Protein AF-A0A0D3I6W1-F1 (afdb_monomer_lite)

Structure (mmCIF, N/CA/C/O backbone):
data_AF-A0A0D3I6W1-F1
#
_entry.id   AF-A0A0D3I6W1-F1
#
loop_
_atom_site.group_PDB
_atom_site.id
_atom_site.type_symbol
_atom_site.label_atom_id
_atom_site.label_alt_id
_atom_site.label_comp_id
_atom_site.label_asym_id
_atom_site.label_entity_id
_atom_site.label_seq_id
_atom_site.pdbx_PDB_ins_code
_atom_site.Cartn_x
_atom_site.Cartn_y
_atom_site.Cartn_z
_atom_site.occupancy
_atom_site.B_iso_or_equiv
_atom_site.auth_seq_id
_atom_site.auth_comp_id
_atom_site.auth_asym_id
_atom_site.auth_atom_id
_atom_site.pdbx_PDB_model_num
ATOM 1 N N . MET A 1 1 ? 18.545 -22.122 -5.533 1.00 32.50 1 MET A N 1
ATOM 2 C CA . MET A 1 1 ? 17.154 -22.313 -5.998 1.00 32.50 1 MET A CA 1
ATOM 3 C C . MET A 1 1 ? 16.320 -21.165 -5.453 1.00 32.50 1 MET A C 1
ATOM 5 O O . MET A 1 1 ? 15.981 -21.188 -4.280 1.00 32.50 1 MET A O 1
ATOM 9 N N . GLY A 1 2 ? 16.103 -20.113 -6.246 1.00 42.19 2 GLY A N 1
ATOM 10 C CA . GLY A 1 2 ? 15.204 -19.019 -5.870 1.00 42.19 2 GLY A CA 1
ATOM 11 C C . GLY A 1 2 ? 13.770 -19.440 -6.167 1.00 42.19 2 GLY A C 1
ATOM 12 O O . GLY A 1 2 ? 13.501 -19.927 -7.264 1.00 42.19 2 GLY A O 1
ATOM 13 N N . ALA A 1 3 ? 12.876 -19.328 -5.189 1.00 41.28 3 ALA A N 1
ATOM 14 C CA . ALA A 1 3 ? 11.457 -19.556 -5.413 1.00 41.28 3 ALA A CA 1
ATOM 15 C C . ALA A 1 3 ? 10.961 -18.562 -6.478 1.00 41.28 3 ALA A C 1
ATOM 17 O O . ALA A 1 3 ? 11.157 -17.358 -6.328 1.00 41.28 3 ALA A O 1
ATOM 18 N N . ARG A 1 4 ? 10.354 -19.061 -7.562 1.00 46.06 4 ARG A N 1
ATOM 19 C CA . ARG A 1 4 ? 9.565 -18.225 -8.476 1.00 46.06 4 ARG A CA 1
ATOM 20 C C . ARG A 1 4 ? 8.346 -17.749 -7.689 1.00 46.06 4 ARG A C 1
ATOM 22 O O . ARG A 1 4 ? 7.433 -18.532 -7.440 1.00 46.06 4 ARG A O 1
ATOM 29 N N . GLU A 1 5 ? 8.382 -16.500 -7.229 1.00 50.81 5 GLU A N 1
ATOM 30 C CA . GLU A 1 5 ? 7.190 -15.800 -6.746 1.00 50.81 5 GLU A CA 1
ATOM 31 C C . GLU A 1 5 ? 6.160 -15.729 -7.892 1.00 50.81 5 GLU A C 1
ATOM 33 O O . GLU A 1 5 ? 6.558 -15.686 -9.057 1.00 50.81 5 GLU A O 1
ATOM 38 N N . PRO A 1 6 ? 4.849 -15.789 -7.604 1.00 42.91 6 PRO A N 1
ATOM 39 C CA . PRO A 1 6 ? 3.822 -15.948 -8.631 1.00 42.91 6 PRO A CA 1
ATOM 40 C C . PRO A 1 6 ? 3.850 -14.798 -9.654 1.00 42.91 6 PRO A C 1
ATOM 42 O O . PRO A 1 6 ? 3.429 -13.681 -9.371 1.00 42.91 6 PRO A O 1
ATOM 45 N N . GLU A 1 7 ? 4.311 -15.106 -10.868 1.00 50.97 7 GLU A N 1
ATOM 46 C CA . GLU A 1 7 ? 4.443 -14.217 -12.038 1.00 50.97 7 GLU A CA 1
ATOM 47 C C . GLU A 1 7 ? 3.094 -13.818 -12.687 1.00 50.97 7 GLU A C 1
ATOM 49 O O . GLU A 1 7 ? 3.059 -13.536 -13.881 1.00 50.97 7 GLU A O 1
ATOM 54 N N . SER A 1 8 ? 1.954 -13.830 -11.981 1.00 53.00 8 SER A N 1
ATOM 55 C CA . SER A 1 8 ? 0.643 -13.735 -12.668 1.00 53.00 8 SER A CA 1
ATOM 56 C C . SER A 1 8 ? -0.425 -12.834 -12.054 1.00 53.00 8 SER A C 1
ATOM 58 O O . SER A 1 8 ? -1.521 -12.763 -12.605 1.00 53.00 8 SER A O 1
ATOM 60 N N . GLU A 1 9 ? -0.131 -12.075 -10.998 1.00 62.66 9 GLU A N 1
ATOM 61 C CA . GLU A 1 9 ? -1.034 -10.993 -10.588 1.00 62.66 9 GLU A CA 1
ATOM 62 C C . GLU A 1 9 ? -0.555 -9.691 -11.241 1.00 62.66 9 GLU A C 1
ATOM 64 O O . GLU A 1 9 ? 0.468 -9.122 -10.868 1.00 62.66 9 GLU A O 1
ATOM 69 N N . THR A 1 10 ? -1.258 -9.273 -12.296 1.00 85.00 10 THR A N 1
ATOM 70 C CA . THR A 1 10 ? -0.979 -8.037 -13.059 1.00 85.00 10 THR A CA 1
ATOM 71 C C . THR A 1 10 ? -1.994 -6.940 -12.763 1.00 85.00 10 THR A C 1
ATOM 73 O O . THR A 1 10 ? -1.859 -5.823 -13.260 1.00 85.00 10 THR A O 1
ATOM 76 N N . SER A 1 11 ? -2.989 -7.236 -11.928 1.00 92.44 11 SER A N 1
ATOM 77 C CA . SER A 1 11 ? -4.060 -6.332 -11.533 1.00 92.44 11 SER A CA 1
ATOM 78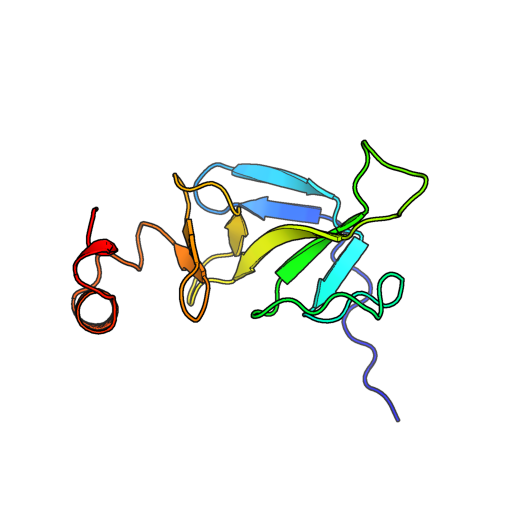 C C . SER A 1 11 ? -4.163 -6.241 -10.018 1.00 92.44 11 SER A C 1
ATOM 80 O O . SER A 1 11 ? -3.993 -7.221 -9.302 1.00 92.44 11 SER A O 1
ATOM 82 N N . PHE A 1 12 ? -4.504 -5.057 -9.545 1.00 95.69 12 PHE A N 1
ATOM 83 C CA . PHE A 1 12 ? -4.808 -4.732 -8.168 1.00 95.69 12 PHE A CA 1
ATOM 84 C C . PHE A 1 12 ? -6.256 -4.254 -8.097 1.00 95.69 12 PHE A C 1
ATOM 86 O O . PHE A 1 12 ? -6.637 -3.396 -8.892 1.00 95.69 12 PHE A O 1
ATOM 93 N N . THR A 1 13 ? -7.009 -4.728 -7.103 1.00 97.31 13 THR A N 1
ATOM 94 C CA . THR A 1 13 ? -8.349 -4.220 -6.783 1.00 97.31 13 THR A CA 1
ATOM 95 C C . THR A 1 13 ? -8.438 -3.900 -5.294 1.00 97.31 13 THR A C 1
ATOM 97 O O . THR A 1 13 ? -8.177 -4.748 -4.439 1.00 97.31 13 THR A O 1
ATOM 100 N N . CYS A 1 14 ? -8.822 -2.669 -4.957 1.00 97.75 14 CYS A N 1
ATOM 101 C CA . CYS A 1 14 ? -9.071 -2.276 -3.574 1.00 97.75 14 CYS A CA 1
ATOM 102 C C . CYS A 1 14 ? -10.387 -2.879 -3.077 1.00 97.75 14 CYS A C 1
ATOM 104 O O . CYS A 1 14 ? -11.452 -2.555 -3.598 1.00 97.75 14 CYS A O 1
ATOM 106 N N . ALA A 1 15 ? -10.337 -3.654 -1.997 1.00 97.12 15 ALA A N 1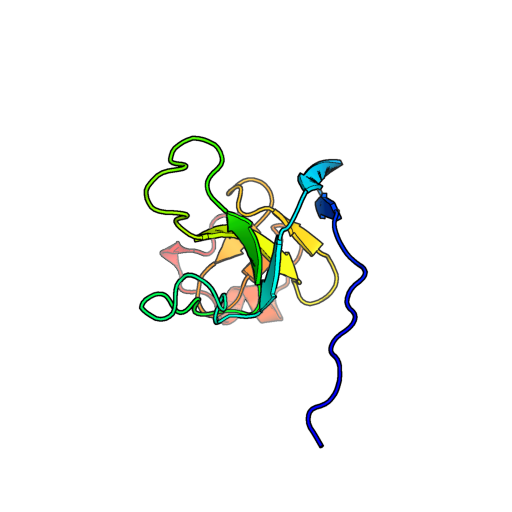
ATOM 107 C CA . ALA A 1 15 ? -11.523 -4.286 -1.423 1.00 97.12 15 ALA A CA 1
ATOM 108 C C . ALA A 1 15 ? -12.544 -3.298 -0.822 1.00 97.12 15 ALA A C 1
ATOM 110 O O . ALA A 1 15 ? -13.675 -3.689 -0.558 1.00 97.12 15 ALA A O 1
ATOM 111 N N . LEU A 1 16 ? -12.157 -2.040 -0.565 1.00 96.12 16 LEU A N 1
ATOM 112 C CA . LEU A 1 16 ? -13.041 -1.049 0.065 1.00 96.12 16 LEU A CA 1
ATOM 113 C C . LEU A 1 16 ? -13.704 -0.089 -0.921 1.00 96.12 16 LEU A C 1
ATOM 115 O O . LEU A 1 16 ? -14.874 0.233 -0.750 1.00 96.12 16 LEU A O 1
ATOM 119 N N . CYS A 1 17 ? -12.971 0.390 -1.928 1.00 97.50 17 CYS A N 1
ATOM 120 C CA . CYS A 1 17 ? -13.500 1.358 -2.894 1.00 97.50 17 CYS A CA 1
ATOM 121 C C . CYS A 1 17 ? -13.637 0.809 -4.316 1.00 97.50 17 CYS A C 1
ATOM 123 O O . CYS A 1 17 ? -14.084 1.540 -5.193 1.00 97.50 17 CYS A O 1
ATOM 125 N N . GLY A 1 18 ? -13.213 -0.434 -4.569 1.00 97.44 18 GLY A N 1
ATOM 126 C CA . GLY A 1 18 ? -13.228 -1.025 -5.907 1.00 97.44 18 GLY A CA 1
ATOM 127 C C . GLY A 1 18 ? -12.236 -0.388 -6.882 1.00 97.44 18 GLY A C 1
ATOM 128 O O . GLY A 1 18 ? -12.328 -0.640 -8.073 1.00 97.44 18 GLY A O 1
ATOM 129 N N . PHE A 1 19 ? -11.301 0.450 -6.416 1.00 97.25 19 PHE A N 1
ATOM 130 C CA . PHE A 1 19 ? -10.272 1.019 -7.286 1.00 97.25 19 PHE A CA 1
ATOM 131 C C . PHE A 1 19 ? -9.422 -0.089 -7.905 1.00 97.25 19 PHE A C 1
ATOM 133 O O . PHE A 1 19 ? -8.839 -0.895 -7.173 1.00 97.25 19 PHE A O 1
ATOM 140 N N . GLU A 1 20 ? -9.316 -0.065 -9.229 1.00 96.56 20 GLU A N 1
ATOM 141 C CA . GLU A 1 20 ? -8.552 -1.024 -10.014 1.00 96.56 20 GLU A CA 1
ATOM 142 C C . GLU A 1 20 ? -7.345 -0.372 -10.678 1.00 96.56 20 GLU A C 1
ATOM 144 O O . GLU A 1 20 ? -7.392 0.766 -11.150 1.00 96.56 20 GLU A O 1
ATOM 149 N N . SER A 1 21 ? -6.242 -1.109 -10.728 1.00 95.06 21 SER A N 1
ATOM 150 C CA . SER A 1 21 ? -5.057 -0.694 -11.467 1.00 95.06 21 SER A CA 1
ATOM 151 C C . SER A 1 21 ? -4.261 -1.898 -11.929 1.00 95.06 21 SER A C 1
ATOM 153 O O . SER A 1 21 ? -4.311 -2.960 -11.314 1.00 95.06 21 SER A O 1
ATOM 155 N N . ARG A 1 22 ? -3.471 -1.724 -12.985 1.00 94.69 22 ARG A N 1
ATOM 156 C CA . ARG A 1 22 ? -2.401 -2.676 -13.282 1.00 94.69 22 ARG A CA 1
ATOM 157 C C . ARG A 1 22 ? -1.271 -2.532 -12.265 1.00 94.69 22 ARG A C 1
ATOM 159 O O . ARG A 1 22 ? -1.070 -1.464 -11.690 1.00 94.69 22 ARG A O 1
ATOM 166 N N . ILE A 1 23 ? -0.500 -3.592 -12.098 1.00 95.56 23 ILE A N 1
ATOM 167 C CA . ILE A 1 23 ? 0.719 -3.608 -11.293 1.00 95.56 23 ILE A CA 1
ATOM 168 C C . ILE A 1 23 ? 1.844 -4.246 -12.095 1.00 95.56 23 ILE A C 1
ATOM 170 O O . ILE A 1 23 ? 1.613 -5.125 -12.921 1.00 95.56 23 ILE A O 1
ATOM 174 N N . ASP A 1 24 ? 3.065 -3.795 -11.838 1.00 94.31 24 ASP A N 1
ATOM 175 C CA . ASP A 1 24 ? 4.272 -4.347 -12.452 1.00 94.31 24 ASP A CA 1
ATOM 176 C C . ASP A 1 24 ? 5.063 -5.223 -11.467 1.00 94.31 24 ASP A C 1
ATOM 178 O O . ASP A 1 24 ? 5.980 -5.933 -11.881 1.00 94.31 24 ASP A O 1
ATOM 182 N N . TYR A 1 25 ? 4.765 -5.144 -10.162 1.00 94.94 25 TYR A N 1
ATOM 183 C CA . TYR A 1 25 ? 5.472 -5.893 -9.123 1.00 94.94 25 TYR A CA 1
ATOM 184 C C . TYR A 1 25 ? 4.708 -5.964 -7.801 1.00 94.94 25 TYR A C 1
ATOM 186 O O . TYR A 1 25 ? 4.038 -5.010 -7.406 1.00 94.94 25 TYR A O 1
ATOM 194 N N . ILE A 1 26 ? 4.890 -7.068 -7.075 1.00 95.50 26 ILE A N 1
ATOM 195 C CA . ILE A 1 26 ? 4.466 -7.221 -5.683 1.00 95.50 26 ILE A CA 1
ATOM 196 C C . ILE A 1 26 ? 5.711 -7.482 -4.846 1.00 95.50 26 ILE A C 1
ATOM 198 O O . ILE A 1 26 ? 6.397 -8.482 -5.030 1.00 95.50 26 ILE A O 1
ATOM 202 N N . GLY A 1 27 ? 6.009 -6.594 -3.905 1.00 95.00 27 GLY A N 1
ATOM 203 C CA . GLY A 1 27 ? 7.228 -6.696 -3.113 1.00 95.00 27 GLY A CA 1
ATOM 204 C C . GLY A 1 27 ? 7.579 -5.388 -2.426 1.00 95.00 27 GLY A C 1
ATOM 205 O O . GLY A 1 27 ? 6.791 -4.449 -2.400 1.00 95.00 27 GLY A O 1
ATOM 206 N N . ASN A 1 28 ? 8.774 -5.317 -1.852 1.00 95.81 28 ASN A N 1
ATOM 207 C CA . ASN A 1 28 ? 9.291 -4.093 -1.232 1.00 95.81 28 ASN A CA 1
ATOM 208 C C . ASN A 1 28 ? 10.533 -3.529 -1.942 1.00 95.81 28 ASN A C 1
ATOM 210 O O . ASN A 1 28 ? 10.944 -2.408 -1.655 1.00 95.81 28 ASN A O 1
ATOM 214 N N . ARG A 1 29 ? 11.128 -4.288 -2.869 1.00 96.38 29 ARG A N 1
ATOM 215 C CA . ARG A 1 29 ? 12.310 -3.900 -3.649 1.00 96.38 29 ARG A CA 1
ATOM 216 C C . ARG A 1 29 ? 12.051 -4.130 -5.137 1.00 96.38 29 ARG A C 1
ATOM 218 O O . ARG A 1 29 ? 12.287 -5.244 -5.603 1.00 96.38 29 ARG A O 1
ATOM 225 N N . PRO A 1 30 ? 11.497 -3.145 -5.862 1.00 94.81 30 PRO A N 1
ATOM 226 C CA . PRO A 1 30 ? 11.259 -3.269 -7.297 1.00 94.81 30 PRO A CA 1
ATOM 227 C C . PRO A 1 30 ? 12.588 -3.460 -8.056 1.00 94.81 30 PRO A C 1
ATOM 229 O O . PRO A 1 30 ? 13.483 -2.624 -7.913 1.00 94.81 30 PRO A O 1
ATOM 232 N N . PRO A 1 31 ? 12.738 -4.507 -8.896 1.00 93.62 31 PRO A N 1
ATOM 233 C CA . PRO A 1 31 ? 14.010 -4.818 -9.564 1.00 93.62 31 PRO A CA 1
ATOM 234 C C . PRO A 1 31 ? 14.565 -3.706 -10.466 1.00 93.62 31 PRO A C 1
ATOM 236 O O . PRO A 1 31 ? 15.767 -3.643 -10.699 1.00 93.62 31 PRO A O 1
ATOM 239 N N . TRP A 1 32 ? 13.704 -2.821 -10.977 1.00 92.44 32 TRP A N 1
ATOM 240 C CA . TRP A 1 32 ? 14.097 -1.716 -11.859 1.00 92.44 32 TRP A CA 1
ATOM 241 C C . TRP A 1 32 ? 14.482 -0.429 -11.124 1.00 92.44 32 TRP A C 1
ATOM 243 O O . TRP A 1 32 ? 14.996 0.490 -11.753 1.00 92.44 32 TRP A O 1
ATOM 253 N N . ALA A 1 33 ? 14.207 -0.339 -9.822 1.00 93.25 33 ALA A N 1
ATOM 254 C CA . ALA A 1 33 ? 14.489 0.839 -9.008 1.00 93.25 33 ALA A CA 1
ATOM 255 C C . ALA A 1 33 ? 15.229 0.419 -7.723 1.00 93.25 33 ALA A C 1
ATOM 257 O O . ALA A 1 33 ? 14.686 0.539 -6.625 1.00 93.25 33 ALA A O 1
ATOM 258 N N . PRO A 1 34 ? 16.478 -0.077 -7.839 1.00 91.06 34 PRO A N 1
ATOM 259 C CA . PRO A 1 34 ? 17.225 -0.669 -6.724 1.00 91.06 34 PRO A CA 1
ATOM 260 C C . PRO A 1 34 ? 17.578 0.327 -5.609 1.00 91.06 34 PRO A C 1
ATOM 262 O O . PRO A 1 34 ? 17.882 -0.085 -4.492 1.00 91.06 34 PRO A O 1
ATOM 265 N N . SER A 1 35 ? 17.535 1.631 -5.893 1.00 93.06 35 SER A N 1
ATOM 266 C CA . SER A 1 35 ? 17.718 2.701 -4.907 1.00 93.06 35 SER A CA 1
ATOM 267 C C . SER A 1 35 ? 16.475 2.964 -4.049 1.00 93.06 35 SER A C 1
ATOM 269 O O . SER A 1 35 ? 16.560 3.710 -3.075 1.00 93.06 35 SER A O 1
ATOM 271 N N . VAL A 1 36 ? 15.326 2.365 -4.383 1.00 94.31 36 VAL A N 1
ATOM 272 C CA . VAL A 1 36 ? 14.061 2.546 -3.667 1.00 94.31 36 VAL A CA 1
ATOM 273 C C . VAL A 1 36 ? 13.685 1.262 -2.937 1.00 94.31 36 VAL A C 1
ATOM 275 O O . VAL A 1 36 ? 13.637 0.177 -3.515 1.00 94.31 36 VAL A O 1
ATOM 278 N N . VAL A 1 37 ? 13.372 1.395 -1.648 1.00 95.88 37 VAL A N 1
ATOM 279 C CA . VAL A 1 37 ? 12.872 0.298 -0.815 1.00 95.88 37 VAL A CA 1
ATOM 280 C C . VAL A 1 37 ? 11.614 0.763 -0.093 1.00 95.88 37 VAL A C 1
ATOM 282 O O . VAL A 1 37 ? 11.649 1.728 0.672 1.00 95.88 37 VAL A O 1
ATOM 285 N N . PHE A 1 38 ? 10.505 0.062 -0.309 1.00 95.38 38 PHE A N 1
ATOM 286 C CA . PHE A 1 38 ? 9.273 0.291 0.434 1.00 95.38 38 PHE A CA 1
ATOM 287 C C . PHE A 1 38 ? 9.389 -0.288 1.844 1.00 95.38 38 PHE A C 1
ATOM 289 O O . PHE A 1 38 ? 10.022 -1.319 2.077 1.00 95.38 38 PHE A O 1
ATOM 296 N N . ARG A 1 39 ? 8.755 0.383 2.807 1.00 94.88 39 ARG A N 1
ATOM 297 C CA . ARG A 1 39 ? 8.726 -0.047 4.215 1.00 94.88 39 ARG A CA 1
ATOM 298 C C . ARG A 1 39 ? 7.755 -1.206 4.468 1.00 94.88 39 ARG A C 1
ATOM 300 O O . ARG A 1 39 ? 7.756 -1.764 5.557 1.00 94.88 39 ARG A O 1
ATOM 307 N N . GLU A 1 40 ? 6.977 -1.585 3.460 1.00 93.88 40 GLU A N 1
ATOM 308 C CA . GLU A 1 40 ? 6.057 -2.718 3.469 1.00 93.88 40 GLU A CA 1
ATOM 309 C C . GLU A 1 40 ? 6.114 -3.478 2.141 1.00 93.88 40 GLU A C 1
ATOM 311 O O . GLU A 1 40 ? 6.607 -2.958 1.137 1.00 93.88 40 GLU A O 1
ATOM 316 N N . ARG A 1 41 ? 5.601 -4.715 2.130 1.00 94.69 41 ARG A N 1
ATOM 317 C CA . ARG A 1 41 ? 5.330 -5.435 0.881 1.00 94.69 41 ARG A CA 1
ATOM 318 C C . ARG A 1 41 ? 4.126 -4.769 0.211 1.00 94.69 41 ARG A C 1
ATOM 320 O O . ARG A 1 41 ? 3.043 -4.755 0.789 1.00 94.69 41 ARG A O 1
ATOM 327 N N . ALA A 1 42 ? 4.330 -4.206 -0.973 1.00 95.81 42 ALA A N 1
ATOM 328 C CA . ALA A 1 42 ? 3.364 -3.361 -1.659 1.00 95.81 42 ALA A CA 1
ATOM 329 C C . ALA A 1 42 ? 3.065 -3.861 -3.075 1.00 95.81 42 ALA A C 1
ATOM 331 O O . ALA A 1 42 ? 3.863 -4.570 -3.689 1.00 95.81 42 ALA A O 1
ATOM 332 N N . TYR A 1 43 ? 1.915 -3.433 -3.581 1.00 96.81 43 TYR A N 1
ATOM 333 C CA . TYR A 1 43 ? 1.516 -3.524 -4.978 1.00 96.81 43 TYR A CA 1
ATOM 334 C C . TYR A 1 43 ? 2.067 -2.303 -5.710 1.00 96.81 43 TYR A C 1
ATOM 336 O O . TYR A 1 43 ? 1.719 -1.170 -5.365 1.00 96.81 43 TYR A O 1
ATOM 344 N N . ILE A 1 44 ? 2.969 -2.519 -6.665 1.00 96.06 44 ILE A N 1
ATOM 345 C CA . ILE A 1 44 ? 3.812 -1.468 -7.238 1.00 96.06 44 ILE A CA 1
ATOM 346 C C . ILE A 1 44 ? 3.580 -1.348 -8.745 1.00 96.06 44 ILE A C 1
ATOM 348 O O . ILE A 1 44 ? 3.591 -2.340 -9.473 1.00 96.06 44 ILE A O 1
ATOM 352 N N . LEU A 1 45 ? 3.423 -0.109 -9.204 1.00 94.56 45 LEU A N 1
ATOM 353 C CA . LEU A 1 45 ? 3.305 0.287 -10.608 1.00 94.56 45 LEU A CA 1
ATOM 354 C C . LEU A 1 45 ? 4.492 1.184 -10.974 1.00 94.56 45 LEU A C 1
ATOM 356 O O . LEU A 1 45 ? 4.896 2.027 -10.176 1.00 94.56 45 LEU A O 1
ATOM 360 N N . ARG A 1 46 ? 5.060 1.041 -12.169 1.00 94.12 46 ARG A N 1
ATOM 361 C CA . ARG A 1 46 ? 5.978 2.041 -12.730 1.00 94.12 46 ARG A CA 1
ATOM 362 C C . ARG A 1 46 ? 5.177 3.281 -13.077 1.00 94.12 46 ARG A C 1
ATOM 364 O O . ARG A 1 46 ? 4.186 3.171 -13.793 1.00 94.12 46 ARG A O 1
ATOM 371 N N . ASP A 1 47 ? 5.618 4.437 -12.595 1.00 90.69 47 ASP A N 1
ATOM 372 C CA . ASP A 1 47 ? 4.948 5.711 -12.825 1.00 90.69 47 ASP A CA 1
ATOM 373 C C . ASP A 1 47 ? 4.625 5.913 -14.320 1.00 90.69 47 ASP A C 1
ATOM 375 O O . ASP A 1 47 ? 5.541 6.115 -15.125 1.00 90.69 47 ASP A O 1
ATOM 379 N N . PRO A 1 48 ? 3.335 5.864 -14.710 1.00 85.81 48 PRO A N 1
ATOM 380 C CA . PRO A 1 48 ? 2.940 6.010 -16.105 1.00 85.81 48 PRO A CA 1
ATOM 381 C C . PRO A 1 48 ? 3.116 7.447 -16.608 1.00 85.81 48 PRO A C 1
ATOM 383 O O . PRO A 1 48 ? 3.136 7.672 -17.816 1.00 85.81 48 PRO A O 1
ATOM 386 N N . THR A 1 49 ? 3.236 8.422 -15.702 1.00 85.31 49 THR A N 1
ATOM 387 C CA . THR A 1 49 ? 3.368 9.847 -16.027 1.00 85.31 49 THR A CA 1
ATOM 388 C C . THR A 1 49 ? 4.825 10.273 -16.207 1.00 85.31 49 THR A C 1
ATOM 390 O O . THR A 1 49 ? 5.095 11.262 -16.885 1.00 85.31 49 THR A O 1
ATOM 393 N N . ASN A 1 50 ? 5.776 9.502 -15.667 1.00 78.31 50 ASN A N 1
ATOM 394 C CA . ASN A 1 50 ? 7.207 9.779 -15.749 1.00 78.31 50 ASN A CA 1
ATOM 395 C C . ASN A 1 50 ? 7.990 8.562 -16.271 1.00 78.31 50 ASN A C 1
ATOM 397 O O . ASN A 1 50 ? 8.772 7.921 -15.560 1.00 78.31 50 ASN A O 1
ATOM 401 N N . ALA A 1 51 ? 7.806 8.276 -17.563 1.00 73.25 51 ALA A N 1
ATOM 402 C CA . ALA A 1 51 ? 8.431 7.138 -18.240 1.00 73.25 51 ALA A CA 1
ATOM 403 C C . ALA A 1 51 ? 9.974 7.167 -18.221 1.00 73.25 51 ALA A C 1
ATOM 405 O O . ALA A 1 51 ? 10.608 6.117 -18.299 1.00 73.25 51 ALA A O 1
ATOM 406 N N . ALA A 1 52 ? 10.592 8.346 -18.090 1.00 76.44 52 ALA A N 1
ATOM 407 C CA . ALA A 1 52 ? 12.048 8.486 -18.084 1.00 76.44 52 ALA A CA 1
ATOM 408 C C . ALA A 1 52 ? 12.695 7.884 -16.826 1.00 76.44 52 ALA A C 1
ATOM 410 O O . ALA A 1 52 ? 13.783 7.316 -16.898 1.00 76.44 52 ALA A O 1
ATOM 411 N N . THR A 1 53 ? 12.033 8.000 -15.673 1.00 76.94 53 THR A N 1
ATOM 412 C CA . THR A 1 53 ? 12.600 7.563 -14.387 1.00 76.94 53 THR A CA 1
ATOM 413 C C . THR A 1 53 ? 12.139 6.174 -13.968 1.0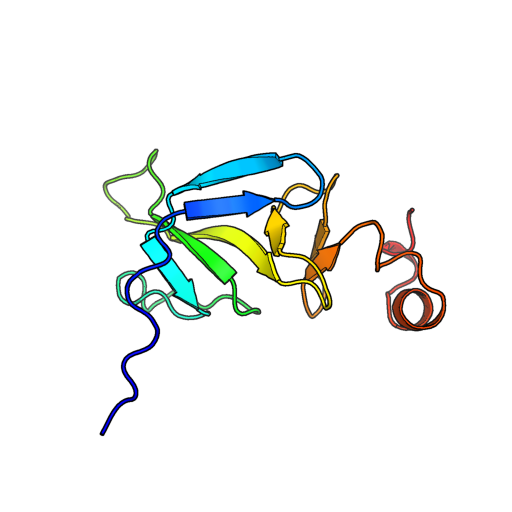0 76.94 53 THR A C 1
ATOM 415 O O . THR A 1 53 ? 12.768 5.571 -13.100 1.00 76.94 53 THR A O 1
ATOM 418 N N . ASN A 1 54 ? 11.056 5.655 -14.568 1.00 83.19 54 ASN A N 1
ATOM 419 C CA . ASN A 1 54 ? 10.397 4.420 -14.134 1.00 83.19 54 ASN A CA 1
ATOM 420 C C . ASN A 1 54 ? 10.185 4.390 -12.608 1.00 83.19 54 ASN A C 1
ATOM 422 O O . ASN A 1 54 ? 10.335 3.342 -11.973 1.00 83.19 54 ASN A O 1
ATOM 426 N N . HIS A 1 55 ? 9.890 5.548 -12.006 1.00 93.12 55 HIS A N 1
ATOM 427 C CA . HIS A 1 55 ? 9.782 5.667 -10.558 1.00 93.12 55 HIS A CA 1
ATOM 428 C C . HIS A 1 55 ? 8.713 4.695 -10.032 1.00 93.12 55 HIS A C 1
ATOM 430 O O . HIS A 1 55 ? 7.629 4.613 -10.610 1.00 93.12 55 HIS A O 1
ATOM 436 N N . PRO A 1 56 ? 8.993 3.901 -8.986 1.00 94.94 56 PRO A N 1
ATOM 437 C CA . PRO A 1 56 ? 8.011 2.958 -8.477 1.00 94.94 56 PRO A CA 1
ATOM 438 C C . PRO A 1 56 ? 6.955 3.687 -7.635 1.00 94.94 56 PRO A C 1
ATOM 440 O O . PRO A 1 56 ? 7.281 4.409 -6.697 1.00 94.94 56 PRO A O 1
ATOM 443 N N . LEU A 1 57 ? 5.680 3.447 -7.927 1.00 95.06 57 LEU A N 1
ATOM 444 C CA . LEU A 1 57 ? 4.533 3.962 -7.184 1.00 95.06 57 LEU A CA 1
ATOM 445 C C . LEU A 1 57 ? 3.886 2.846 -6.367 1.00 95.06 57 LEU A C 1
ATOM 447 O O . LEU A 1 57 ? 3.607 1.771 -6.891 1.00 95.06 57 LEU A O 1
ATOM 451 N N . CYS A 1 58 ? 3.603 3.116 -5.091 1.00 95.69 58 CYS A N 1
ATOM 452 C CA . CYS A 1 58 ? 2.794 2.227 -4.259 1.00 95.69 58 CYS A CA 1
ATOM 453 C C . CYS A 1 58 ? 1.311 2.457 -4.555 1.00 95.69 58 CYS A C 1
ATOM 455 O O . CYS A 1 58 ? 0.764 3.516 -4.248 1.00 95.69 58 CYS A O 1
ATOM 457 N N . ILE A 1 59 ? 0.662 1.448 -5.126 1.00 96.75 59 ILE A N 1
ATOM 458 C CA . ILE A 1 59 ? -0.774 1.448 -5.412 1.00 96.75 59 ILE A CA 1
ATOM 459 C C . ILE A 1 59 ? -1.578 1.075 -4.163 1.00 96.75 59 ILE A C 1
ATOM 461 O O . ILE A 1 59 ? -2.651 1.623 -3.898 1.00 96.75 59 ILE A O 1
ATOM 465 N N . GLY A 1 60 ? -1.037 0.165 -3.361 1.00 97.06 60 GLY A N 1
ATOM 466 C CA . GLY A 1 60 ? -1.666 -0.336 -2.152 1.00 97.06 60 GLY A CA 1
ATOM 467 C C . GLY A 1 60 ? -0.838 -1.432 -1.500 1.00 97.06 60 GLY A C 1
ATOM 468 O O . GLY A 1 60 ? 0.266 -1.753 -1.938 1.00 97.06 60 GLY A O 1
ATOM 469 N N . ALA A 1 61 ? -1.388 -2.026 -0.450 1.00 96.69 61 ALA A N 1
ATOM 470 C CA . ALA A 1 61 ? -0.797 -3.171 0.235 1.00 96.69 61 ALA A CA 1
ATOM 471 C C . ALA A 1 61 ? -1.892 -4.030 0.874 1.00 96.69 61 ALA A C 1
ATOM 473 O O . ALA A 1 61 ? -3.050 -3.613 1.000 1.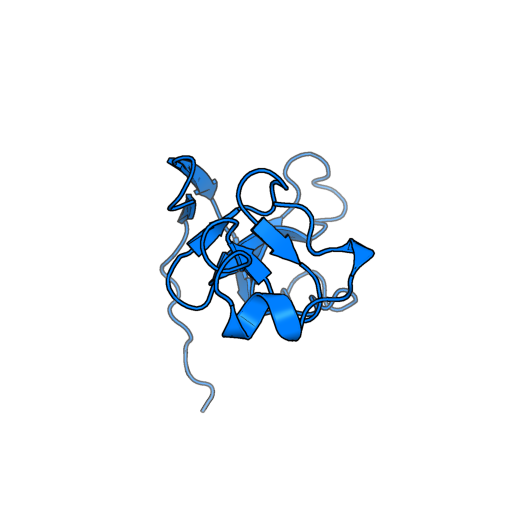00 96.69 61 ALA A O 1
ATOM 474 N N . SER A 1 62 ? -1.518 -5.233 1.295 1.00 94.44 62 SER A N 1
ATOM 475 C CA . SER A 1 62 ? -2.383 -6.084 2.105 1.00 94.44 62 SER A CA 1
ATOM 476 C C . SER A 1 62 ? -2.448 -5.545 3.538 1.00 94.44 62 SER A C 1
ATOM 478 O O . SER A 1 62 ? -1.441 -5.454 4.237 1.00 94.44 62 SER A O 1
ATOM 480 N N . CYS A 1 63 ? -3.654 -5.218 3.994 1.00 91.06 63 CYS A N 1
ATOM 481 C CA . CYS A 1 63 ? -4.005 -5.218 5.411 1.00 91.06 63 CYS A CA 1
ATOM 482 C C . CYS A 1 63 ? -4.024 -6.676 5.930 1.00 91.06 63 CYS A C 1
ATOM 484 O O . CYS A 1 63 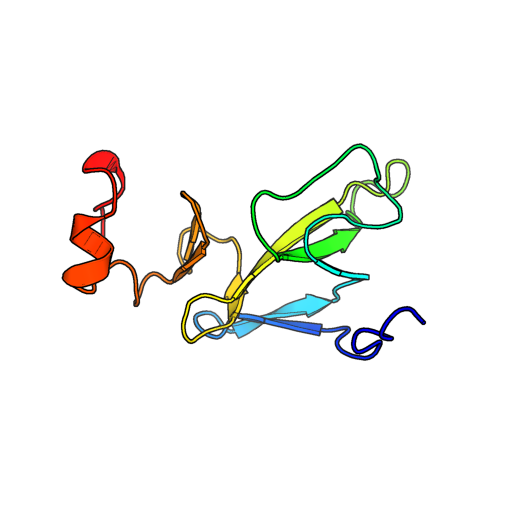? -3.872 -7.622 5.161 1.00 91.06 63 CYS A O 1
ATOM 486 N N . SER A 1 64 ? -4.284 -6.890 7.225 1.00 82.06 64 SER A N 1
ATOM 487 C CA . SER A 1 64 ? -4.447 -8.233 7.814 1.00 82.06 64 SER A CA 1
ATOM 488 C C . SER A 1 64 ? -5.491 -9.116 7.113 1.00 82.06 64 SER A C 1
ATOM 490 O O . SER A 1 64 ? -5.400 -10.332 7.219 1.00 82.06 64 SER A O 1
ATOM 492 N N . VAL A 1 65 ? -6.491 -8.523 6.450 1.00 83.88 65 VAL A N 1
ATOM 493 C CA . VAL A 1 65 ? -7.608 -9.254 5.814 1.00 83.88 65 VAL A CA 1
ATOM 494 C C . VAL A 1 65 ? -7.813 -8.855 4.351 1.00 83.88 65 VAL A C 1
ATOM 496 O O . VAL A 1 65 ? -8.187 -9.683 3.531 1.00 83.88 65 VAL A O 1
ATOM 499 N N . TRP A 1 66 ? -7.573 -7.586 4.017 1.00 92.31 66 TRP A N 1
ATOM 500 C CA . TRP A 1 66 ? -7.988 -6.990 2.748 1.00 92.31 66 TRP A CA 1
ATOM 501 C C . TRP A 1 66 ? -6.808 -6.413 1.984 1.00 92.31 66 TRP A C 1
ATOM 503 O O . TRP A 1 66 ? -5.937 -5.786 2.581 1.00 92.31 66 TRP A O 1
ATOM 513 N N . VAL A 1 67 ? -6.836 -6.508 0.661 1.00 95.19 67 VAL A N 1
ATOM 514 C CA . VAL A 1 67 ? -5.996 -5.678 -0.208 1.00 95.19 67 VAL A CA 1
ATOM 515 C C . VAL A 1 67 ? -6.643 -4.297 -0.321 1.00 95.19 67 VAL A C 1
ATOM 517 O O . VAL A 1 67 ? -7.821 -4.188 -0.662 1.00 95.19 67 VAL A O 1
ATOM 520 N N . VAL A 1 68 ? -5.911 -3.232 0.019 1.00 97.56 68 VAL A N 1
ATOM 521 C CA . VAL A 1 68 ? -6.450 -1.860 0.056 1.00 97.56 68 VAL A CA 1
ATOM 522 C C . VAL A 1 68 ? -5.504 -0.853 -0.579 1.00 97.56 68 VAL A C 1
ATOM 524 O O . VAL A 1 68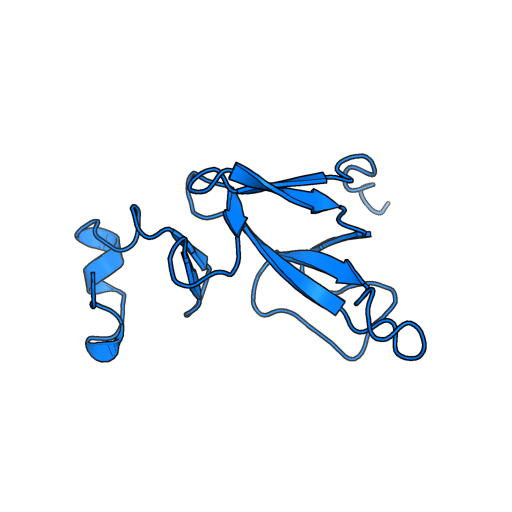 ? -4.281 -0.966 -0.461 1.00 97.56 68 VAL A O 1
ATOM 527 N N . CYS A 1 69 ? -6.074 0.134 -1.275 1.00 97.75 69 CYS A N 1
ATOM 528 C CA . CYS A 1 69 ? -5.293 1.138 -1.991 1.00 97.75 69 CYS A CA 1
ATOM 529 C C . CYS A 1 69 ? -4.677 2.152 -1.031 1.00 97.75 69 CYS A C 1
ATOM 531 O O . CYS A 1 69 ? -5.093 2.278 0.125 1.00 97.75 69 CYS A O 1
ATOM 533 N N . ALA A 1 70 ? -3.697 2.902 -1.528 1.00 96.56 70 ALA A N 1
ATOM 534 C CA . ALA A 1 70 ? -2.969 3.884 -0.741 1.00 96.56 70 ALA A CA 1
ATOM 535 C C . ALA A 1 70 ? -3.760 5.159 -0.397 1.00 96.56 70 ALA A C 1
ATOM 537 O O . ALA A 1 70 ? -3.253 6.005 0.338 1.00 96.56 70 ALA A O 1
ATOM 538 N N . ALA A 1 71 ? -4.995 5.292 -0.893 1.00 96.56 71 ALA A N 1
ATOM 539 C CA . ALA A 1 71 ? -5.837 6.444 -0.609 1.00 96.56 71 ALA A CA 1
ATOM 540 C C . ALA A 1 71 ? -6.190 6.523 0.893 1.00 96.56 71 ALA A C 1
ATOM 542 O O . ALA A 1 71 ? -6.619 5.510 1.460 1.00 96.56 71 ALA A O 1
ATOM 543 N N . PRO A 1 72 ? -6.122 7.715 1.522 1.00 93.56 72 PRO A N 1
ATOM 544 C CA . PRO A 1 72 ? -6.446 7.898 2.942 1.00 93.56 72 PRO A CA 1
ATOM 545 C C . PRO A 1 72 ? -7.861 7.455 3.334 1.00 93.56 72 PRO A C 1
ATOM 547 O O . PRO A 1 72 ? -8.098 7.059 4.469 1.00 93.56 72 PRO A O 1
ATOM 550 N N . ALA A 1 73 ? -8.802 7.480 2.386 1.00 94.75 73 ALA A N 1
ATOM 551 C CA . ALA A 1 73 ? -10.167 6.998 2.595 1.00 94.75 73 ALA A CA 1
ATOM 552 C C . ALA A 1 73 ? -10.260 5.466 2.756 1.00 94.75 73 ALA A C 1
ATOM 554 O O . ALA A 1 73 ? -11.263 4.960 3.247 1.00 94.75 73 ALA A O 1
ATOM 555 N N . CYS A 1 74 ? -9.241 4.717 2.323 1.00 96.19 74 CYS A N 1
ATOM 556 C CA . CYS A 1 74 ? -9.215 3.254 2.377 1.00 96.19 74 CYS A CA 1
ATOM 557 C C . CYS A 1 74 ? -8.191 2.723 3.373 1.00 96.19 74 CYS A C 1
ATOM 559 O O . CYS A 1 74 ? -8.421 1.678 3.990 1.00 96.19 74 CYS A O 1
ATOM 561 N N . SER A 1 75 ? -7.055 3.403 3.531 1.00 95.12 75 SER A N 1
ATOM 562 C CA . SER A 1 75 ? -5.999 2.929 4.415 1.00 95.12 75 SER A CA 1
ATOM 563 C C . SER A 1 75 ? -5.067 4.020 4.928 1.00 95.12 75 SER A C 1
ATOM 565 O O . SER A 1 75 ? -4.940 5.097 4.353 1.00 95.12 75 SER A O 1
ATOM 567 N N . LEU A 1 76 ? -4.368 3.677 6.005 1.00 93.19 76 LEU A N 1
ATOM 568 C CA . LEU A 1 76 ? -3.286 4.436 6.616 1.00 93.19 76 LEU A CA 1
ATOM 569 C C . LEU A 1 76 ? -2.011 3.585 6.591 1.00 93.19 76 LEU A C 1
ATOM 571 O O . LEU A 1 76 ? -2.072 2.371 6.792 1.00 93.19 76 LEU A O 1
ATOM 575 N N . PHE A 1 77 ? -0.855 4.222 6.398 1.00 93.00 77 PHE A N 1
ATOM 576 C CA . PHE A 1 77 ? 0.453 3.603 6.613 1.00 93.00 77 PHE A CA 1
ATOM 577 C C . PHE A 1 77 ? 1.123 4.189 7.866 1.00 93.00 77 PHE A C 1
ATOM 579 O O . PHE A 1 77 ? 1.220 5.408 7.995 1.00 93.00 77 PHE A O 1
ATOM 586 N N . TYR A 1 78 ? 1.605 3.321 8.764 1.00 88.69 78 TYR A N 1
ATOM 587 C CA . TYR A 1 78 ? 2.451 3.699 9.906 1.00 88.69 78 TYR A CA 1
ATOM 588 C C . TYR A 1 78 ? 3.703 2.810 9.976 1.00 88.69 78 TYR A C 1
ATOM 590 O O . TYR A 1 78 ? 4.757 3.179 9.467 1.00 88.69 78 TYR A O 1
ATOM 598 N N . THR A 1 79 ? 3.579 1.609 10.544 1.00 88.25 79 THR A N 1
ATOM 599 C CA . THR A 1 79 ? 4.587 0.531 10.460 1.00 88.25 79 THR A CA 1
ATOM 600 C C . THR A 1 79 ? 4.240 -0.482 9.369 1.00 88.25 79 THR A C 1
ATOM 602 O O . THR A 1 79 ? 5.121 -1.093 8.771 1.00 88.25 79 THR A O 1
ATOM 605 N N . ARG A 1 80 ? 2.940 -0.629 9.106 1.00 90.00 80 ARG A N 1
ATOM 606 C CA . ARG A 1 80 ? 2.309 -1.420 8.048 1.00 90.00 80 ARG A CA 1
ATOM 607 C C . ARG A 1 80 ? 1.024 -0.724 7.609 1.00 90.00 80 ARG A C 1
ATOM 609 O O . ARG A 1 80 ? 0.521 0.142 8.334 1.00 90.00 80 ARG A O 1
ATOM 616 N N . ARG A 1 81 ? 0.464 -1.118 6.469 1.00 94.06 81 ARG A N 1
ATOM 617 C CA . ARG A 1 81 ? -0.852 -0.649 6.039 1.00 94.06 81 ARG A CA 1
ATOM 618 C C . ARG A 1 81 ? -1.978 -1.252 6.866 1.00 94.06 81 ARG A C 1
ATOM 620 O O . ARG A 1 81 ? -2.067 -2.465 7.058 1.00 94.06 81 ARG A O 1
ATOM 627 N N . LEU A 1 82 ? -2.875 -0.384 7.309 1.00 94.25 82 LEU A N 1
ATOM 628 C CA . LEU A 1 82 ? -4.115 -0.736 7.986 1.00 94.25 82 LEU A CA 1
ATOM 629 C C . LEU A 1 82 ? -5.273 -0.139 7.202 1.00 94.25 82 LEU A C 1
ATOM 631 O O . LEU A 1 82 ? -5.260 1.048 6.881 1.00 94.25 82 LEU A O 1
ATOM 635 N N . CYS A 1 83 ? -6.276 -0.952 6.880 1.00 94.88 83 CYS A N 1
ATOM 636 C CA . CYS A 1 83 ? -7.490 -0.421 6.279 1.00 94.88 83 CYS A CA 1
ATOM 637 C C . CYS A 1 83 ? -8.321 0.346 7.316 1.00 94.88 83 CYS A C 1
ATOM 639 O O . CYS A 1 83 ? -8.228 0.076 8.519 1.00 94.88 83 CYS A O 1
ATOM 641 N N . VAL A 1 84 ? -9.177 1.256 6.851 1.00 92.56 84 VAL A N 1
ATOM 642 C CA . VAL A 1 84 ? -10.024 2.080 7.733 1.00 92.56 84 VAL A CA 1
ATOM 643 C C . VAL A 1 84 ? -10.944 1.253 8.643 1.00 92.56 84 VAL A C 1
ATOM 645 O O . VAL A 1 84 ? -11.247 1.675 9.752 1.00 92.56 84 VAL A O 1
ATOM 648 N N . ALA A 1 85 ? -11.321 0.038 8.231 1.00 90.56 85 ALA A N 1
ATOM 649 C CA . ALA A 1 85 ? -12.094 -0.887 9.061 1.00 90.56 85 ALA A CA 1
ATOM 650 C C . ALA A 1 85 ? -11.247 -1.621 10.121 1.00 90.56 85 ALA A C 1
ATOM 652 O O . ALA A 1 85 ? -11.765 -2.039 11.153 1.00 90.56 85 ALA A O 1
ATOM 653 N N . CYS A 1 86 ? -9.948 -1.819 9.882 1.00 91.50 86 CYS A N 1
ATOM 654 C CA . CYS A 1 86 ? -9.059 -2.483 10.836 1.00 91.50 86 CYS A CA 1
ATOM 655 C C . CYS A 1 86 ? -8.500 -1.509 11.874 1.00 91.50 86 CYS A C 1
ATOM 657 O O . CYS A 1 86 ? -8.351 -1.897 13.027 1.00 91.50 86 CYS A O 1
ATOM 659 N N . GLN A 1 87 ? -8.227 -0.254 11.506 1.00 89.94 87 GLN A N 1
ATOM 660 C CA . GLN A 1 87 ? -7.681 0.737 12.446 1.00 89.94 87 GLN A CA 1
ATOM 661 C C . GLN A 1 87 ? -8.645 1.109 13.588 1.00 89.94 87 GLN A C 1
ATOM 663 O O . GLN A 1 87 ? -8.216 1.654 14.602 1.00 89.94 87 GLN A O 1
ATOM 668 N N . THR A 1 88 ? -9.945 0.843 13.432 1.00 87.94 88 THR A N 1
ATOM 669 C CA . THR A 1 88 ? -10.961 1.095 14.464 1.00 87.94 88 THR A CA 1
ATOM 670 C C . THR A 1 88 ? -11.087 -0.049 15.468 1.00 87.94 88 THR A C 1
ATOM 672 O O . THR A 1 88 ? -11.690 0.147 16.521 1.00 87.94 88 THR A O 1
ATOM 675 N N . ARG A 1 89 ? -10.498 -1.224 15.193 1.00 90.56 89 ARG A N 1
ATOM 676 C CA . ARG A 1 89 ? -10.470 -2.343 16.145 1.00 90.56 89 ARG A CA 1
ATOM 677 C C . ARG A 1 89 ? -9.644 -1.960 17.362 1.00 90.56 89 ARG A C 1
ATOM 679 O O . ARG A 1 89 ? -8.530 -1.462 17.210 1.00 90.56 89 ARG A O 1
ATOM 686 N N . THR A 1 90 ? -10.177 -2.220 18.552 1.00 89.56 90 THR A N 1
ATOM 687 C CA . THR A 1 90 ? -9.578 -1.796 19.822 1.00 89.56 90 THR A CA 1
ATOM 688 C C . THR A 1 90 ? -8.124 -2.241 19.949 1.00 89.56 90 THR A C 1
ATOM 690 O O . THR A 1 90 ? -7.279 -1.407 20.268 1.00 89.56 90 THR A O 1
ATOM 693 N N . GLU A 1 91 ? -7.812 -3.502 19.626 1.00 89.81 91 GLU A N 1
ATOM 694 C CA . GLU A 1 91 ? -6.436 -4.017 19.716 1.00 89.81 91 GLU A CA 1
ATOM 695 C C . GLU A 1 91 ? -5.451 -3.212 18.850 1.00 89.81 91 GLU A C 1
ATOM 697 O O . GLU A 1 91 ? -4.387 -2.821 19.314 1.00 89.81 91 GLU A O 1
ATOM 702 N N . ILE A 1 92 ? -5.834 -2.898 17.609 1.00 88.75 92 ILE A N 1
ATOM 703 C CA . ILE A 1 92 ? -4.985 -2.176 16.647 1.00 88.75 92 ILE A CA 1
ATOM 704 C C . ILE A 1 92 ? -4.911 -0.684 16.991 1.00 88.75 92 ILE A C 1
ATOM 706 O O . ILE A 1 92 ? -3.858 -0.057 16.890 1.00 88.75 92 ILE A O 1
ATOM 710 N N . ARG A 1 93 ? -6.030 -0.091 17.411 1.00 87.06 93 ARG A N 1
ATOM 711 C CA . ARG A 1 93 ? -6.129 1.340 17.721 1.00 87.06 93 ARG A CA 1
ATOM 712 C C . ARG A 1 93 ? -5.212 1.745 18.876 1.00 87.06 93 ARG A C 1
ATOM 714 O O . ARG A 1 93 ? -4.704 2.866 18.879 1.00 87.06 93 ARG A O 1
ATOM 721 N N . LEU A 1 94 ? -5.008 0.855 19.849 1.00 88.81 94 LEU A N 1
ATOM 722 C CA . LEU A 1 94 ? -4.122 1.094 20.990 1.00 88.81 94 LEU A CA 1
ATOM 723 C C . LEU A 1 94 ? -2.638 1.107 20.591 1.00 88.81 94 LEU A C 1
ATOM 725 O O . LEU A 1 94 ? -1.872 1.862 21.188 1.00 88.81 94 LEU A O 1
ATOM 729 N N . GLU A 1 95 ? -2.254 0.359 19.552 1.00 89.06 95 GLU A N 1
ATOM 730 C CA . GLU A 1 95 ? -0.892 0.355 18.992 1.00 89.06 95 GLU A CA 1
ATOM 731 C C . GLU A 1 95 ? -0.582 1.608 18.157 1.00 89.06 95 GLU A C 1
ATOM 733 O O . GLU A 1 95 ? 0.582 1.953 17.953 1.00 89.06 95 GLU A O 1
ATOM 738 N N . LEU A 1 96 ? -1.612 2.309 17.670 1.00 89.44 96 LEU A N 1
ATOM 739 C CA . LEU A 1 96 ? -1.438 3.529 16.887 1.00 89.44 96 LEU A CA 1
ATOM 740 C C . LEU A 1 96 ? -1.119 4.743 17.779 1.00 89.44 96 LEU A C 1
ATOM 742 O O . LEU A 1 96 ? -1.736 4.898 18.841 1.00 89.44 96 LEU A O 1
ATOM 746 N N . PRO A 1 97 ? -0.236 5.657 17.327 1.00 90.50 97 PRO A N 1
ATOM 747 C CA . PRO A 1 97 ? -0.062 6.980 17.927 1.00 90.50 97 PRO A CA 1
ATOM 748 C C . PRO A 1 97 ? -1.381 7.751 18.010 1.00 90.50 97 PRO A C 1
ATOM 750 O O . PRO A 1 97 ? -2.244 7.608 17.139 1.00 90.50 97 PRO A O 1
ATOM 753 N N . ALA A 1 98 ? -1.545 8.588 19.038 1.00 88.00 98 ALA A N 1
ATOM 754 C CA . ALA A 1 98 ? -2.801 9.293 19.305 1.00 88.00 98 ALA A CA 1
ATOM 755 C C . ALA A 1 98 ? -3.263 10.165 18.123 1.00 88.00 98 ALA A C 1
ATOM 757 O O . ALA A 1 98 ? -4.458 10.257 17.846 1.00 88.00 98 ALA A O 1
ATOM 758 N N . GLU A 1 99 ? -2.318 10.733 17.379 1.00 87.88 99 GLU A N 1
ATOM 759 C CA . GLU A 1 99 ? -2.536 11.599 16.220 1.00 87.88 99 GLU A CA 1
ATOM 760 C C . GLU A 1 99 ? -3.171 10.844 15.044 1.00 87.88 99 GLU A C 1
ATOM 762 O O . GLU A 1 99 ? -3.905 11.435 14.249 1.00 87.88 99 GLU A O 1
ATOM 767 N N . LEU A 1 100 ? -2.907 9.536 14.962 1.00 85.50 100 LEU A N 1
ATOM 768 C CA . LEU A 1 100 ? -3.367 8.635 13.906 1.00 85.50 100 LEU A CA 1
ATOM 769 C C . LEU A 1 100 ? -4.649 7.882 14.277 1.00 85.50 100 LEU A C 1
ATOM 771 O O . LEU A 1 100 ? -5.236 7.214 13.434 1.00 85.50 100 LEU A O 1
ATOM 775 N N . ARG A 1 101 ? -5.150 8.031 15.509 1.00 82.06 101 ARG A N 1
ATOM 776 C CA . ARG A 1 101 ? -6.419 7.432 15.965 1.00 82.06 101 ARG A CA 1
ATOM 777 C C . ARG A 1 101 ? -7.660 8.174 15.442 1.00 82.06 101 ARG A C 1
ATOM 779 O O . ARG A 1 101 ? -8.745 8.036 16.010 1.00 82.06 101 ARG A O 1
ATOM 786 N N . LYS A 1 102 ? -7.538 8.977 14.386 1.00 64.88 102 LYS A N 1
ATOM 787 C CA . LYS A 1 102 ? -8.672 9.679 13.778 1.00 64.88 102 LYS A CA 1
ATOM 788 C C . LYS A 1 102 ? -9.402 8.714 12.845 1.00 64.88 102 LYS A C 1
ATOM 790 O O . LYS A 1 102 ? -8.896 8.371 11.781 1.00 64.88 102 LYS A O 1
ATOM 795 N N . GLY A 1 103 ? -10.557 8.250 13.301 1.00 56.59 103 GLY A N 1
ATOM 796 C CA . GLY A 1 103 ? -11.541 7.480 12.551 1.00 56.59 103 GLY A CA 1
ATOM 797 C C . GLY A 1 103 ? -12.908 8.012 12.919 1.00 56.59 103 GLY A C 1
ATOM 798 O O . GLY A 1 103 ? -13.105 8.214 14.140 1.00 56.59 103 GLY A O 1
#

Radius of gyration: 14.75 Å; chains: 1; bounding box: 31×34×39 Å

Sequence (103 aa):
MGAREPESETSFTCALCGFESRIDYIGNRPPWAPSVVFRERAYILRDPTNAATNHPLCIGASCSVWVVCAAPACSLFYTRRLCVACQTRTEIRLELPAELRKG

Organism: Emiliania huxleyi (strain CCMP1516) (NCBI:txid280463)

pLDDT: mean 87.55, std 14.36, range [32.5, 97.75]

Secondary structure (DSSP, 8-state):
------TT--EEE-TTT--EEE-SEEESS-TT-TT---SS-EEEEE-SS-TTTT-EEEEEEE-SS-EEESSTTTEEESSSEEETTTTTSHHHHHHS-GGG---

InterPro domains:
  IPR018785 Cysteine-rich DPF motif domain [PF10170] (12-100)
  IPR018785 Cysteine-rich DPF motif domain [PR01995] (10-22)
  IPR018785 Cysteine-rich DPF motif domain [PR01995] (33-51)
  IPR018785 Cysteine-rich DPF motif domain [PR01995] (77-98)
  IPR042426 Cysteine-rich DPF motif domain-containing protein 1 [PTHR31849] (4-102)

Foldseek 3Di:
DDDPDDPPQQKAAAPPPRDIDGAPDFAQADPLCNVGGHLDGAGWAQPPVCPPRSDIDGQFADDPDTTHGPDPQFWDDDSHIDGPVRCQPPVNVVVDDPVPNDD